Protein AF-A0A6P0TNK0-F1 (afdb_monomer)

Mean predicted aligned error: 6.34 Å

Sequence (130 aa):
MGWVPACGENIWNGKISGMAKYLERQNIWNGKISGMAKYLEWQNIWNGKISGMAKYLEWQNIWNGKISGTAKYLEWQNIWNGKISGTAKYLEQQNIWNGKISGTAKYLEQQNIWNSKISGTGKMPIPQNY

Nearest PDB structures (foldseek):
  3bh7-assembly1_B  TM=5.100E-01  e=5.645E+00  Homo sapiens
  4yzq-assembly2_B  TM=2.952E-01  e=5.645E+00  Caldicellulosiruptor bescii DSM 6725

Radius of gyration: 14.07 Å; Cα contacts (8 Å, |Δi|>4): 379; chains: 1; bounding box: 35×26×36 Å

Structure (mmCIF, N/CA/C/O backbone):
data_AF-A0A6P0TNK0-F1
#
_entry.id   AF-A0A6P0TNK0-F1
#
loop_
_atom_site.group_PDB
_atom_site.id
_atom_site.type_symbol
_atom_site.label_atom_id
_atom_site.label_alt_id
_atom_site.label_comp_id
_atom_site.label_asym_id
_atom_site.label_entity_id
_atom_site.label_seq_id
_atom_site.pdbx_PDB_ins_code
_atom_site.Cartn_x
_atom_site.Cartn_y
_atom_site.Cartn_z
_atom_site.occupancy
_atom_site.B_iso_or_equiv
_atom_site.auth_seq_id
_atom_site.auth_comp_id
_atom_site.auth_asym_id
_atom_site.auth_atom_id
_atom_site.pdbx_PDB_model_num
ATOM 1 N N . MET A 1 1 ? 21.128 -8.095 -11.429 1.00 38.88 1 MET A N 1
ATOM 2 C CA . MET A 1 1 ? 20.089 -7.508 -10.551 1.00 38.88 1 MET A CA 1
ATOM 3 C C . MET A 1 1 ? 20.344 -6.014 -10.492 1.00 38.88 1 MET A C 1
ATOM 5 O O . MET A 1 1 ? 21.194 -5.579 -9.728 1.00 38.88 1 MET A O 1
ATOM 9 N N . GLY A 1 2 ? 19.736 -5.268 -11.414 1.00 36.25 2 GLY A N 1
ATOM 10 C CA . GLY A 1 2 ? 20.023 -3.847 -11.597 1.00 36.25 2 GLY A CA 1
ATOM 11 C C . GLY A 1 2 ? 19.342 -2.993 -10.535 1.00 36.25 2 GLY A C 1
ATOM 12 O O . GLY A 1 2 ? 18.183 -3.226 -10.195 1.00 36.25 2 GLY A O 1
ATOM 13 N N . TRP A 1 3 ? 20.069 -2.003 -10.032 1.00 37.47 3 TRP A N 1
ATOM 14 C CA . TRP A 1 3 ? 19.462 -0.782 -9.525 1.00 37.47 3 TRP A CA 1
ATOM 15 C C . TRP A 1 3 ? 18.708 -0.135 -10.690 1.00 37.47 3 TRP A C 1
ATOM 17 O O . TRP A 1 3 ? 19.299 0.067 -11.747 1.00 37.47 3 TRP A O 1
ATOM 27 N N . VAL A 1 4 ? 17.419 0.160 -10.528 1.00 47.47 4 VAL A N 1
ATOM 28 C CA . VAL A 1 4 ? 16.738 1.122 -11.403 1.00 47.47 4 VAL A CA 1
ATOM 29 C C . VAL A 1 4 ? 16.662 2.413 -10.599 1.00 47.47 4 VAL A C 1
ATOM 31 O O . VAL A 1 4 ? 15.736 2.558 -9.800 1.00 47.47 4 VAL A O 1
ATOM 34 N N . PRO A 1 5 ? 17.651 3.317 -10.717 1.00 38.97 5 PRO A N 1
ATOM 35 C CA . PRO A 1 5 ? 17.503 4.652 -10.176 1.00 38.97 5 PRO A CA 1
ATOM 36 C C . PRO A 1 5 ? 16.484 5.355 -11.074 1.00 38.97 5 PRO A C 1
ATOM 38 O O . PRO A 1 5 ? 16.800 5.735 -12.195 1.00 38.97 5 PRO A O 1
ATOM 41 N N . ALA A 1 6 ? 15.237 5.484 -10.630 1.00 49.22 6 ALA A N 1
ATOM 42 C CA . ALA A 1 6 ? 14.285 6.369 -11.295 1.00 49.22 6 ALA A CA 1
ATOM 43 C C . ALA A 1 6 ? 14.443 7.773 -10.697 1.00 49.22 6 ALA A C 1
ATOM 45 O O . ALA A 1 6 ? 13.535 8.286 -10.052 1.00 49.22 6 ALA A O 1
ATOM 46 N N . CYS A 1 7 ? 15.634 8.355 -10.855 1.00 36.22 7 CYS A N 1
ATOM 47 C CA . CYS A 1 7 ? 15.868 9.750 -10.512 1.00 36.22 7 CYS A CA 1
ATOM 48 C C . CYS A 1 7 ? 15.236 10.602 -11.623 1.00 36.22 7 CYS A C 1
ATOM 50 O O . CYS A 1 7 ? 15.733 10.608 -12.743 1.00 36.22 7 CYS A O 1
ATOM 52 N N . GLY A 1 8 ? 14.121 11.266 -11.307 1.00 47.47 8 GLY A N 1
ATOM 53 C CA . GLY A 1 8 ? 13.607 12.424 -12.040 1.00 47.47 8 GLY A CA 1
ATOM 54 C C . GLY A 1 8 ? 13.105 12.195 -13.465 1.00 47.47 8 GLY A C 1
ATOM 55 O O . GLY A 1 8 ? 13.662 12.760 -14.395 1.00 47.47 8 GLY A O 1
ATOM 56 N N . GLU A 1 9 ? 11.984 11.495 -13.646 1.00 57.09 9 GLU A N 1
ATOM 57 C CA . GLU A 1 9 ? 11.180 11.671 -14.861 1.00 57.09 9 GLU A CA 1
ATOM 58 C C . GLU A 1 9 ? 9.705 11.770 -14.485 1.00 57.09 9 GLU A C 1
ATOM 60 O O . GLU A 1 9 ? 9.192 10.966 -13.708 1.00 57.09 9 GLU A O 1
ATOM 65 N N . ASN A 1 10 ? 9.016 12.771 -15.032 1.00 69.00 10 ASN A N 1
ATOM 66 C CA . ASN A 1 10 ? 7.561 12.818 -15.004 1.00 69.00 10 ASN A CA 1
ATOM 67 C C . ASN A 1 10 ? 7.050 11.620 -15.807 1.00 69.00 10 ASN A C 1
ATOM 69 O O . ASN A 1 10 ? 7.096 11.616 -17.037 1.00 69.00 10 ASN A O 1
ATOM 73 N N . ILE A 1 11 ? 6.583 10.580 -15.125 1.00 80.06 11 ILE A N 1
ATOM 74 C CA . ILE A 1 11 ? 6.169 9.352 -15.798 1.00 80.06 11 ILE A CA 1
ATOM 75 C C . ILE A 1 11 ? 4.677 9.433 -16.066 1.00 80.06 11 ILE A C 1
ATOM 77 O O . ILE A 1 11 ? 3.857 9.325 -15.154 1.00 80.06 11 ILE A O 1
ATOM 81 N N . TRP A 1 12 ? 4.305 9.555 -17.339 1.00 82.56 12 TRP A N 1
ATOM 82 C CA . TRP A 1 12 ? 2.891 9.566 -17.708 1.00 82.56 12 TRP A CA 1
ATOM 83 C C . TRP A 1 12 ? 2.230 8.216 -17.403 1.00 82.56 12 TRP A C 1
ATOM 85 O O . TRP A 1 12 ? 1.180 8.149 -16.768 1.00 82.56 12 TRP A O 1
ATOM 95 N N . ASN A 1 13 ? 2.860 7.116 -17.820 1.00 85.56 13 ASN A N 1
ATOM 96 C CA . ASN A 1 13 ? 2.381 5.762 -17.566 1.00 85.56 13 ASN A CA 1
ATOM 97 C C . ASN A 1 13 ? 3.560 4.851 -17.210 1.00 85.56 13 ASN A C 1
ATOM 99 O O . ASN A 1 13 ? 4.476 4.671 -18.006 1.00 85.56 13 ASN A O 1
ATOM 103 N N . GLY A 1 14 ? 3.537 4.251 -16.021 1.00 84.12 14 GLY A N 1
ATOM 104 C CA . GLY A 1 14 ? 4.584 3.351 -15.548 1.00 84.12 14 GLY A CA 1
ATOM 105 C C . GLY A 1 14 ? 4.020 2.028 -15.055 1.00 84.12 14 GLY A C 1
ATOM 106 O O . GLY A 1 14 ? 3.103 2.010 -14.233 1.00 84.12 14 GLY A O 1
ATOM 107 N N . LYS A 1 15 ? 4.588 0.909 -15.512 1.00 87.75 15 LYS A N 1
ATOM 108 C CA . LYS A 1 15 ? 4.246 -0.428 -15.018 1.00 87.75 15 LYS A CA 1
ATOM 109 C C . LYS A 1 15 ? 5.505 -1.192 -14.635 1.00 87.75 15 LYS A C 1
ATOM 111 O O . LYS A 1 15 ? 6.415 -1.317 -15.443 1.00 87.75 15 LYS A O 1
ATOM 116 N N . ILE A 1 16 ? 5.520 -1.748 -13.430 1.00 84.38 16 ILE A N 1
ATOM 117 C CA . ILE A 1 16 ? 6.580 -2.645 -12.963 1.00 84.38 16 ILE A CA 1
ATOM 118 C C . ILE A 1 16 ? 5.953 -3.959 -12.522 1.00 84.38 16 ILE A C 1
ATOM 120 O O . ILE A 1 16 ? 4.922 -3.984 -11.841 1.00 84.38 16 ILE A O 1
ATOM 124 N N . SER A 1 17 ? 6.596 -5.059 -12.894 1.00 87.94 17 SER A N 1
ATOM 125 C CA . SER A 1 17 ? 6.279 -6.380 -12.372 1.00 87.94 17 SER A CA 1
ATOM 126 C C . SER A 1 17 ? 7.543 -7.151 -12.037 1.00 87.94 17 SER A C 1
ATOM 128 O O . SER A 1 17 ? 8.478 -7.145 -12.831 1.00 87.94 17 SER A O 1
ATOM 130 N N . GLY A 1 18 ? 7.560 -7.822 -10.887 1.00 86.81 18 GLY A N 1
ATOM 131 C CA . GLY A 1 18 ? 8.695 -8.639 -10.458 1.00 86.81 18 GLY A CA 1
ATOM 132 C C . GLY A 1 18 ? 9.107 -8.391 -9.012 1.00 86.81 18 GLY A C 1
ATOM 133 O O . GLY A 1 18 ? 8.312 -7.925 -8.196 1.00 86.81 18 GLY A O 1
ATOM 134 N N . MET A 1 19 ? 10.352 -8.737 -8.693 1.00 89.75 19 MET A N 1
ATOM 135 C CA . MET A 1 19 ? 10.902 -8.611 -7.348 1.00 89.75 19 MET A CA 1
ATOM 136 C C . MET A 1 19 ? 11.987 -7.537 -7.311 1.00 89.75 19 MET A C 1
ATOM 138 O O . MET A 1 19 ? 12.917 -7.566 -8.114 1.00 89.75 19 MET A O 1
ATOM 142 N N . ALA A 1 20 ? 11.880 -6.606 -6.368 1.00 86.12 20 ALA A N 1
ATOM 143 C CA . ALA A 1 20 ? 12.856 -5.544 -6.157 1.00 86.12 20 ALA A CA 1
ATOM 144 C C . ALA A 1 20 ? 13.269 -5.484 -4.684 1.00 86.12 20 ALA A C 1
ATOM 146 O O . ALA A 1 20 ? 12.482 -5.753 -3.777 1.00 86.12 20 ALA A O 1
ATOM 147 N N . LYS A 1 21 ? 14.521 -5.113 -4.413 1.00 86.00 21 LYS A N 1
ATOM 148 C CA . LYS A 1 21 ? 14.939 -4.833 -3.034 1.00 86.00 21 LYS A CA 1
ATOM 149 C C . LYS A 1 21 ? 14.457 -3.443 -2.607 1.00 86.00 21 LYS A C 1
ATOM 151 O O . LYS A 1 21 ? 13.875 -3.312 -1.537 1.00 86.00 21 LYS A O 1
ATOM 156 N N . TYR A 1 22 ? 14.642 -2.451 -3.468 1.00 87.31 22 TYR A N 1
ATOM 157 C CA . TYR A 1 22 ? 14.222 -1.069 -3.260 1.00 87.31 22 TYR A CA 1
ATOM 158 C C . TYR A 1 22 ? 13.539 -0.575 -4.526 1.00 87.31 22 TYR A C 1
ATOM 160 O O . TYR A 1 22 ? 13.989 -0.902 -5.627 1.00 87.31 22 TYR A O 1
ATOM 168 N N . LEU A 1 23 ? 12.451 0.169 -4.364 1.00 86.75 23 LEU A N 1
ATOM 169 C CA . LEU A 1 23 ? 11.756 0.803 -5.466 1.00 86.75 23 LEU A CA 1
ATOM 170 C C . LEU A 1 23 ? 11.204 2.154 -5.021 1.00 86.75 23 LEU A C 1
ATOM 172 O O . LEU A 1 23 ? 10.283 2.204 -4.214 1.00 86.75 23 LEU A O 1
ATOM 176 N N . GLU A 1 24 ? 11.737 3.219 -5.598 1.00 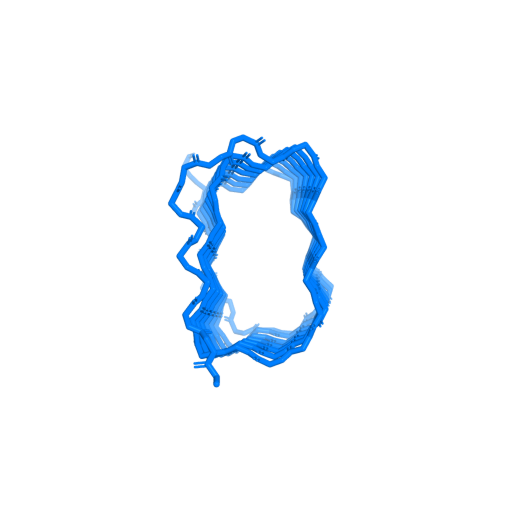88.00 24 GLU A N 1
ATOM 177 C CA . GLU A 1 24 ? 11.300 4.590 -5.358 1.00 88.00 24 GLU A CA 1
ATOM 178 C C . GLU A 1 24 ? 10.735 5.172 -6.655 1.00 88.00 24 GLU A C 1
ATOM 180 O O . GLU A 1 24 ? 11.244 4.888 -7.748 1.00 88.00 24 GLU A O 1
ATOM 185 N N . ARG A 1 25 ? 9.636 5.922 -6.560 1.00 83.38 25 ARG A N 1
ATOM 186 C CA . ARG A 1 25 ? 9.010 6.575 -7.709 1.00 83.38 25 ARG A CA 1
ATOM 187 C C . ARG A 1 25 ? 8.427 7.925 -7.324 1.00 83.38 25 ARG A C 1
ATOM 189 O O . ARG A 1 25 ? 7.698 8.027 -6.344 1.00 83.38 25 ARG A O 1
ATOM 196 N N . GLN A 1 26 ? 8.656 8.913 -8.178 1.00 87.31 26 GLN A N 1
ATOM 197 C CA . GLN A 1 26 ? 8.175 10.276 -7.995 1.00 87.31 26 GLN A CA 1
ATOM 198 C C . GLN A 1 26 ? 7.454 10.757 -9.264 1.00 87.31 26 GLN A C 1
ATOM 200 O O . GLN A 1 26 ? 7.726 10.249 -10.354 1.00 87.31 26 GLN A O 1
ATOM 205 N N . ASN A 1 27 ? 6.538 11.716 -9.119 1.00 88.50 27 ASN A N 1
ATOM 206 C CA . ASN A 1 27 ? 5.876 12.443 -10.212 1.00 88.50 27 ASN A CA 1
ATOM 207 C C . ASN A 1 27 ? 5.273 11.527 -11.295 1.00 88.50 27 ASN A C 1
ATOM 209 O O . ASN A 1 27 ? 5.629 11.590 -12.475 1.00 88.50 27 ASN A O 1
ATOM 213 N N . ILE A 1 28 ? 4.350 10.645 -10.899 1.00 87.88 28 ILE A N 1
ATOM 214 C CA . ILE A 1 28 ? 3.702 9.705 -11.824 1.00 87.88 28 ILE A CA 1
ATOM 215 C C . ILE A 1 28 ? 2.248 10.108 -12.067 1.00 87.88 28 ILE A C 1
ATOM 217 O O . ILE A 1 28 ? 1.456 10.210 -11.131 1.00 87.88 28 ILE A O 1
ATOM 221 N N . TRP A 1 29 ? 1.842 10.205 -13.331 1.00 89.50 29 TRP A N 1
ATOM 222 C CA . TRP A 1 29 ? 0.433 10.389 -13.672 1.00 89.50 29 TRP A CA 1
ATOM 223 C C . TRP A 1 29 ? -0.372 9.087 -13.508 1.00 89.50 29 TRP A C 1
ATOM 225 O O . TRP A 1 29 ? -1.349 9.045 -12.767 1.00 89.50 29 TRP A O 1
ATOM 235 N N . ASN A 1 30 ? 0.060 7.981 -14.121 1.00 91.06 30 ASN A N 1
ATOM 236 C CA . ASN A 1 30 ? -0.512 6.651 -13.883 1.00 91.06 30 ASN A CA 1
ATOM 237 C C . ASN A 1 30 ? 0.578 5.613 -13.582 1.00 91.06 30 ASN A C 1
ATOM 239 O O . ASN A 1 30 ? 1.402 5.279 -14.435 1.00 91.06 30 ASN A O 1
ATOM 243 N N . GLY A 1 31 ? 0.555 5.035 -12.385 1.00 90.25 31 GLY A N 1
ATOM 244 C CA . GLY A 1 31 ? 1.498 4.008 -11.955 1.00 90.25 31 GLY A CA 1
ATOM 245 C C . GLY A 1 31 ? 0.816 2.684 -11.618 1.00 90.25 31 GLY A C 1
ATOM 246 O O . GLY A 1 31 ? -0.191 2.650 -10.908 1.00 90.25 31 GLY A O 1
ATOM 247 N N . LYS A 1 32 ? 1.423 1.562 -12.019 1.00 92.56 32 LYS A N 1
ATOM 248 C CA . LYS A 1 32 ? 1.051 0.222 -11.545 1.00 92.56 32 LYS A CA 1
ATOM 249 C C . LYS A 1 32 ? 2.268 -0.613 -11.152 1.00 92.56 32 LYS A C 1
ATOM 251 O O . LYS A 1 32 ? 3.154 -0.840 -11.969 1.00 92.56 32 LYS A O 1
ATOM 256 N N . ILE A 1 33 ? 2.261 -1.176 -9.948 1.00 89.00 33 ILE A N 1
ATOM 257 C CA . ILE A 1 33 ? 3.224 -2.202 -9.525 1.00 89.00 33 ILE A CA 1
ATOM 258 C C . ILE A 1 33 ? 2.492 -3.506 -9.248 1.00 89.00 33 ILE A C 1
ATOM 260 O O . ILE A 1 33 ? 1.432 -3.519 -8.622 1.00 89.00 33 ILE A O 1
ATOM 264 N N . SER A 1 34 ? 3.072 -4.606 -9.715 1.00 92.56 34 SER A N 1
ATOM 265 C CA . SER A 1 34 ? 2.625 -5.959 -9.405 1.00 92.56 34 SER A CA 1
ATOM 266 C C . SER A 1 34 ? 3.811 -6.830 -9.009 1.00 92.56 34 SER A C 1
ATOM 268 O O . SER A 1 34 ? 4.553 -7.270 -9.883 1.00 92.56 34 SER A O 1
ATOM 270 N N . GLY A 1 35 ? 4.016 -7.108 -7.725 1.00 90.31 35 GLY A N 1
ATOM 271 C CA . GLY A 1 35 ? 5.171 -7.910 -7.323 1.00 90.31 35 GLY A CA 1
ATOM 272 C C . GLY A 1 35 ? 5.560 -7.801 -5.860 1.00 90.31 35 GLY A C 1
ATOM 273 O O . GLY A 1 35 ? 4.728 -7.495 -5.007 1.00 90.31 35 GLY A O 1
ATOM 274 N N . MET A 1 36 ? 6.830 -8.082 -5.577 1.00 91.12 36 MET A N 1
ATOM 275 C CA . MET A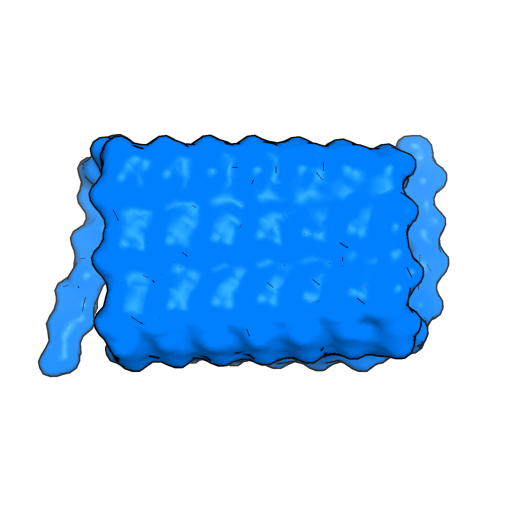 1 36 ? 7.361 -8.097 -4.218 1.00 91.12 36 MET A CA 1
ATOM 276 C C . MET A 1 36 ? 8.494 -7.087 -4.058 1.00 91.12 36 MET A C 1
ATOM 278 O O . MET A 1 36 ? 9.436 -7.074 -4.848 1.00 91.12 36 MET A O 1
ATOM 282 N N . ALA A 1 37 ? 8.416 -6.255 -3.024 1.00 90.75 37 ALA A N 1
ATOM 283 C CA . ALA A 1 37 ? 9.447 -5.284 -2.688 1.00 90.75 37 ALA A CA 1
ATOM 284 C C . ALA A 1 37 ? 9.866 -5.419 -1.221 1.00 90.75 37 ALA A C 1
ATOM 286 O O . ALA A 1 37 ? 9.042 -5.698 -0.353 1.00 90.75 37 ALA A O 1
ATOM 287 N N . LYS A 1 38 ? 11.142 -5.196 -0.891 1.00 91.81 38 LYS A N 1
ATOM 288 C CA . LYS A 1 38 ? 11.496 -4.999 0.525 1.00 91.81 38 LYS A CA 1
ATOM 289 C C . LYS A 1 38 ? 11.105 -3.583 0.959 1.00 91.81 38 LYS A C 1
ATOM 291 O O . LYS A 1 38 ? 10.463 -3.440 1.995 1.00 91.81 38 LYS A O 1
ATOM 296 N N . TYR A 1 39 ? 11.425 -2.582 0.147 1.00 92.31 39 TYR A N 1
ATOM 297 C CA . TYR A 1 39 ? 11.050 -1.185 0.360 1.00 92.31 39 TYR A CA 1
ATOM 298 C C . TYR A 1 39 ? 10.424 -0.623 -0.912 1.00 92.31 39 TYR A C 1
ATOM 300 O O . TYR A 1 39 ? 10.960 -0.841 -2.002 1.00 92.31 39 TYR A O 1
ATOM 308 N N . LEU A 1 40 ? 9.291 0.056 -0.762 1.00 92.12 40 LEU A N 1
ATOM 309 C CA . LEU A 1 40 ? 8.565 0.702 -1.845 1.00 92.12 40 LEU A CA 1
ATOM 310 C C . LEU A 1 40 ? 8.107 2.083 -1.382 1.00 92.12 40 LEU A C 1
ATOM 312 O O . LEU A 1 40 ? 7.347 2.165 -0.423 1.00 92.12 40 LEU A O 1
ATOM 316 N N . GLU A 1 41 ? 8.516 3.123 -2.097 1.00 93.00 41 GLU A N 1
ATOM 317 C CA . GLU A 1 41 ? 8.180 4.513 -1.785 1.00 93.00 41 GLU A CA 1
ATOM 318 C C . GLU A 1 41 ? 7.655 5.242 -3.025 1.00 93.00 41 GLU A C 1
ATOM 320 O O . GLU A 1 41 ? 8.296 5.227 -4.081 1.00 93.00 41 GLU A O 1
ATOM 325 N N . TRP A 1 42 ? 6.462 5.828 -2.916 1.00 91.19 42 TRP A N 1
ATOM 326 C CA . TRP A 1 42 ? 5.773 6.544 -3.990 1.00 91.19 42 TRP A CA 1
ATOM 327 C C . TRP A 1 42 ? 5.392 7.953 -3.555 1.00 91.19 42 TRP A C 1
ATOM 329 O O . TRP A 1 42 ? 4.653 8.116 -2.587 1.00 91.19 42 TRP A O 1
ATOM 339 N N . GLN A 1 43 ? 5.812 8.946 -4.333 1.00 92.31 43 GLN A N 1
ATOM 340 C CA . GLN A 1 43 ? 5.532 10.355 -4.074 1.00 92.31 43 GLN A CA 1
ATOM 341 C C . GLN A 1 43 ? 4.902 11.036 -5.297 1.00 92.31 43 GLN A C 1
ATOM 343 O O . GLN A 1 43 ? 5.274 10.749 -6.438 1.00 92.31 43 GLN A O 1
ATOM 348 N N . ASN A 1 44 ? 3.973 11.968 -5.067 1.00 93.06 44 ASN A N 1
ATOM 349 C CA . ASN A 1 44 ? 3.334 12.804 -6.096 1.00 93.06 44 ASN A CA 1
ATOM 350 C C . ASN A 1 44 ? 2.713 11.975 -7.233 1.00 93.06 44 ASN A C 1
ATOM 352 O O . ASN A 1 44 ? 3.170 11.994 -8.381 1.00 93.06 44 ASN A O 1
ATOM 356 N N . ILE A 1 45 ? 1.672 11.209 -6.904 1.00 92.50 45 ILE A N 1
ATOM 357 C CA . ILE A 1 45 ? 1.043 10.272 -7.840 1.00 92.50 45 ILE A CA 1
ATOM 358 C C . ILE A 1 45 ? -0.401 10.677 -8.106 1.00 92.50 45 ILE A C 1
ATOM 360 O O . ILE A 1 45 ? -1.210 10.773 -7.183 1.00 92.50 45 ILE A O 1
ATOM 364 N N . TRP A 1 46 ? -0.771 10.827 -9.375 1.00 93.81 46 TRP A N 1
ATOM 365 C CA . TRP A 1 46 ? -2.157 11.130 -9.728 1.00 93.81 46 TRP A CA 1
ATOM 366 C C . TRP A 1 46 ? -3.055 9.885 -9.639 1.00 93.81 46 TRP A C 1
ATOM 368 O O . TRP A 1 46 ? -4.046 9.871 -8.915 1.00 93.81 46 TRP A O 1
ATOM 378 N N . ASN A 1 47 ? -2.692 8.787 -10.303 1.00 94.62 47 ASN A N 1
ATOM 379 C CA . ASN A 1 47 ? -3.366 7.496 -10.163 1.00 94.62 47 ASN A CA 1
ATOM 380 C C . ASN A 1 47 ? -2.357 6.381 -9.910 1.00 94.62 47 ASN A C 1
ATOM 382 O O . ASN A 1 47 ? -1.512 6.076 -10.753 1.00 94.62 47 ASN A O 1
ATOM 386 N N . GLY A 1 48 ? -2.498 5.698 -8.782 1.00 93.94 48 GLY A N 1
ATOM 387 C CA . GLY A 1 48 ? -1.603 4.629 -8.391 1.00 93.94 48 GLY A CA 1
ATOM 388 C C . GLY A 1 48 ? -2.295 3.316 -8.063 1.00 93.94 48 GLY A C 1
ATOM 389 O O . GLY A 1 48 ? -3.310 3.281 -7.364 1.00 93.94 48 GLY A O 1
ATOM 390 N N . LYS A 1 49 ? -1.691 2.199 -8.482 1.00 96.19 49 LYS A N 1
ATOM 391 C CA . LYS A 1 49 ? -2.106 0.858 -8.058 1.00 96.19 49 LYS A CA 1
ATOM 392 C C . LYS A 1 49 ? -0.925 -0.040 -7.698 1.00 96.19 49 LYS A C 1
ATOM 394 O O . LYS A 1 49 ? -0.095 -0.335 -8.552 1.00 96.19 49 LYS A O 1
ATOM 399 N N . ILE A 1 50 ? -0.922 -0.591 -6.488 1.00 93.00 50 ILE A N 1
ATOM 400 C CA . ILE A 1 50 ? -0.004 -1.666 -6.087 1.00 93.00 50 ILE A CA 1
ATOM 401 C C . ILE A 1 50 ? -0.784 -2.952 -5.864 1.00 93.00 50 ILE A C 1
ATOM 403 O O . ILE A 1 50 ? -1.828 -2.964 -5.212 1.00 93.00 50 ILE A O 1
ATOM 407 N N . SER A 1 51 ? -0.255 -4.043 -6.408 1.00 95.50 51 SER A N 1
ATOM 408 C CA . SER A 1 51 ? -0.685 -5.404 -6.122 1.00 95.50 51 SER A CA 1
ATOM 409 C C . SER A 1 51 ? 0.521 -6.227 -5.676 1.00 95.50 51 SER A C 1
ATOM 411 O O . SER A 1 51 ? 1.473 -6.355 -6.439 1.00 95.50 51 SER A O 1
ATOM 413 N N . GLY A 1 52 ? 0.497 -6.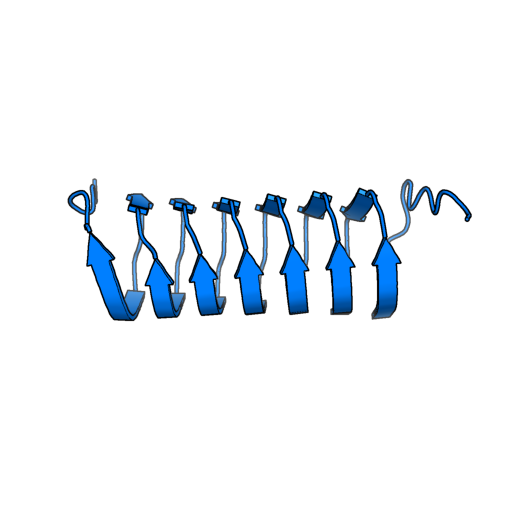810 -4.481 1.00 92.94 52 GLY A N 1
ATOM 414 C CA . GLY A 1 52 ? 1.558 -7.718 -4.036 1.00 92.94 52 GLY A CA 1
ATOM 415 C C . GLY A 1 52 ? 2.047 -7.463 -2.618 1.00 92.94 52 GLY A C 1
ATOM 416 O O . GLY A 1 52 ? 1.254 -7.124 -1.744 1.00 92.94 52 GLY A O 1
ATOM 417 N N . MET A 1 53 ? 3.335 -7.701 -2.370 1.00 94.38 53 MET A N 1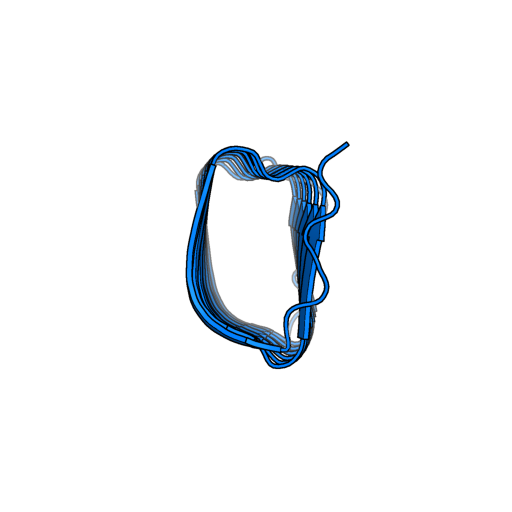
ATOM 418 C CA . MET A 1 53 ? 3.873 -7.776 -1.012 1.00 94.38 53 MET A CA 1
ATOM 419 C C . MET A 1 53 ? 5.034 -6.808 -0.794 1.00 94.38 53 MET A C 1
ATOM 421 O O . MET A 1 53 ? 5.965 -6.753 -1.593 1.00 94.38 53 MET A O 1
ATOM 425 N N . ALA A 1 54 ? 4.992 -6.069 0.310 1.00 94.38 54 ALA A N 1
ATOM 426 C CA . ALA A 1 54 ? 6.048 -5.156 0.720 1.00 94.38 54 ALA A CA 1
ATOM 427 C C . ALA A 1 54 ? 6.454 -5.403 2.178 1.00 94.38 54 ALA A C 1
ATOM 429 O O . ALA A 1 54 ? 5.616 -5.726 3.017 1.00 94.38 54 ALA A O 1
ATOM 430 N N . LYS A 1 55 ? 7.731 -5.232 2.536 1.00 96.00 55 LYS A N 1
ATOM 431 C CA . LYS A 1 55 ? 8.070 -5.120 3.967 1.00 96.00 55 LYS A CA 1
ATOM 432 C C . LYS A 1 55 ? 7.736 -3.711 4.464 1.00 96.00 55 LYS A C 1
ATOM 434 O O . LYS A 1 55 ? 7.079 -3.589 5.493 1.00 96.00 55 LYS A O 1
ATOM 439 N N . TYR A 1 56 ? 8.136 -2.693 3.714 1.00 96.50 56 TYR A N 1
ATOM 440 C CA . TYR A 1 56 ? 7.817 -1.289 3.964 1.00 96.50 56 TYR A CA 1
ATOM 441 C C . TYR A 1 56 ? 7.215 -0.684 2.701 1.00 96.50 56 TYR A C 1
ATOM 443 O O . TYR A 1 56 ? 7.755 -0.896 1.610 1.00 96.50 56 TYR A O 1
ATOM 451 N N . LEU A 1 57 ? 6.088 0.002 2.856 1.00 95.88 57 LEU A N 1
ATOM 452 C CA . LEU A 1 57 ? 5.359 0.645 1.773 1.00 95.88 57 LEU A CA 1
ATOM 453 C C . LEU A 1 57 ? 4.940 2.041 2.233 1.00 95.88 57 LEU A C 1
ATOM 455 O O . LEU A 1 57 ? 4.161 2.152 3.175 1.00 95.88 57 LEU A O 1
ATOM 459 N N . GLU A 1 58 ? 5.428 3.066 1.547 1.00 96.56 58 GLU A N 1
ATOM 460 C CA . GLU A 1 58 ? 5.182 4.469 1.875 1.00 96.56 58 GLU A CA 1
ATOM 461 C C . GLU A 1 58 ? 4.622 5.226 0.670 1.00 96.56 58 GLU A C 1
ATOM 463 O O . GLU A 1 58 ? 5.175 5.152 -0.432 1.00 96.56 58 GLU A O 1
ATOM 468 N N . TRP A 1 59 ? 3.486 5.898 0.865 1.00 95.50 59 TRP A N 1
ATOM 469 C CA . TRP A 1 59 ? 2.769 6.666 -0.153 1.00 95.50 59 TRP A CA 1
ATOM 470 C C . TRP A 1 59 ? 2.517 8.087 0.331 1.00 95.50 59 TRP A C 1
ATOM 472 O O . TRP A 1 59 ? 1.821 8.279 1.326 1.00 95.50 59 TRP A O 1
ATOM 482 N N . GLN A 1 60 ? 2.999 9.064 -0.430 1.00 95.62 60 GLN A N 1
ATOM 483 C CA . GLN A 1 60 ? 2.855 10.482 -0.125 1.00 95.62 60 GLN A CA 1
ATOM 484 C C . GLN A 1 60 ? 2.259 11.250 -1.312 1.00 95.62 60 GLN A C 1
ATOM 486 O O . GLN A 1 60 ? 2.639 11.027 -2.464 1.00 95.62 60 GLN A O 1
ATOM 491 N N . ASN A 1 61 ? 1.350 12.188 -1.032 1.00 96.12 61 ASN A N 1
ATOM 492 C CA . ASN A 1 61 ? 0.736 13.093 -2.016 1.00 96.12 61 ASN A CA 1
ATOM 493 C C . ASN A 1 61 ? 0.094 12.340 -3.191 1.00 96.12 61 ASN A C 1
ATOM 495 O O . ASN A 1 61 ? 0.559 12.389 -4.335 1.00 96.12 61 ASN A O 1
ATOM 499 N N . ILE A 1 62 ? -0.982 11.611 -2.902 1.00 95.94 62 ILE A N 1
ATOM 500 C CA . ILE A 1 62 ? -1.635 10.739 -3.878 1.00 95.94 62 ILE A CA 1
ATOM 501 C C . ILE A 1 62 ? -3.062 11.204 -4.130 1.00 95.94 62 ILE A C 1
ATOM 503 O O . ILE A 1 62 ? -3.876 11.282 -3.210 1.00 95.94 62 ILE A O 1
ATOM 507 N N . TRP A 1 63 ? -3.411 11.427 -5.395 1.00 96.19 63 TRP A N 1
ATOM 508 C CA . TRP A 1 63 ? -4.774 11.815 -5.748 1.00 96.19 63 TRP A CA 1
ATOM 509 C C . TRP A 1 63 ? -5.736 10.615 -5.735 1.00 96.19 63 TRP A C 1
ATOM 511 O O . TRP A 1 63 ? -6.737 10.619 -5.023 1.00 96.19 63 TRP A O 1
ATOM 521 N N . ASN A 1 64 ? -5.420 9.535 -6.451 1.00 96.50 64 ASN A N 1
ATOM 522 C CA . ASN A 1 64 ? -6.172 8.280 -6.394 1.00 96.50 64 ASN A CA 1
ATOM 523 C C . ASN A 1 64 ? -5.244 7.088 -6.179 1.00 96.50 64 ASN A C 1
ATOM 525 O O . ASN A 1 64 ? -4.362 6.805 -6.992 1.00 96.50 64 ASN A O 1
ATOM 529 N N . GLY A 1 65 ? -5.502 6.317 -5.128 1.00 95.25 65 GLY A N 1
ATOM 530 C CA . GLY A 1 65 ? -4.649 5.223 -4.713 1.00 95.25 65 GLY A CA 1
ATOM 531 C C . GLY A 1 65 ? -5.357 3.920 -4.415 1.00 95.25 65 GLY A C 1
ATOM 532 O O . GLY A 1 65 ? -6.372 3.883 -3.722 1.00 95.25 65 GLY A O 1
ATOM 533 N N . LYS A 1 66 ? -4.793 2.810 -4.903 1.00 97.06 66 LYS A N 1
ATOM 534 C CA . LYS A 1 66 ? -5.266 1.466 -4.568 1.00 97.06 66 LYS A CA 1
ATOM 535 C C . LYS A 1 66 ? -4.123 0.518 -4.229 1.00 97.06 66 LYS A C 1
ATOM 537 O O . LYS A 1 66 ? -3.299 0.208 -5.084 1.00 97.06 66 LYS A O 1
ATOM 542 N N . ILE A 1 67 ? -4.162 -0.055 -3.032 1.00 94.81 67 ILE A N 1
ATOM 543 C CA . ILE A 1 67 ? -3.266 -1.136 -2.615 1.00 94.81 67 ILE A CA 1
ATOM 544 C C . ILE A 1 67 ? -4.066 -2.422 -2.456 1.00 94.81 67 ILE A C 1
ATOM 546 O O . ILE A 1 67 ? -5.130 -2.438 -1.835 1.00 94.81 67 ILE A O 1
ATOM 550 N N . SER A 1 68 ? -3.549 -3.504 -3.031 1.00 96.12 68 SER A N 1
ATOM 551 C CA . SER A 1 68 ? -4.054 -4.856 -2.835 1.00 96.12 68 SER A CA 1
ATOM 552 C C . SER A 1 68 ? -2.914 -5.801 -2.460 1.00 96.12 68 SER A C 1
ATOM 554 O O . SER A 1 68 ? -2.061 -6.088 -3.296 1.00 96.12 68 SER A O 1
ATOM 556 N N . GLY A 1 69 ? -2.889 -6.296 -1.226 1.00 93.81 69 GLY A N 1
ATOM 557 C CA . GLY A 1 69 ? -1.890 -7.273 -0.790 1.00 93.81 69 GLY A CA 1
ATOM 558 C C . GLY A 1 69 ? -1.387 -7.054 0.632 1.00 93.81 69 GLY A C 1
ATOM 559 O O . GLY A 1 69 ? -2.154 -6.642 1.499 1.00 93.81 69 GLY A O 1
ATOM 560 N N . THR A 1 70 ? -0.119 -7.375 0.879 1.00 95.06 70 THR A N 1
ATOM 561 C CA . THR A 1 70 ? 0.407 -7.531 2.243 1.00 95.06 70 THR A CA 1
ATOM 562 C C . THR A 1 70 ? 1.587 -6.608 2.506 1.00 95.06 70 THR A C 1
ATOM 564 O O . THR A 1 70 ? 2.547 -6.592 1.739 1.00 95.06 70 THR A O 1
ATOM 567 N N . ALA A 1 71 ? 1.549 -5.888 3.624 1.00 95.81 71 ALA A N 1
ATOM 568 C CA . ALA A 1 71 ? 2.642 -5.051 4.098 1.00 95.81 71 ALA A CA 1
ATOM 569 C C . ALA A 1 71 ? 3.008 -5.381 5.553 1.00 95.81 71 ALA A C 1
ATOM 571 O O . ALA A 1 71 ? 2.141 -5.703 6.364 1.00 95.81 71 ALA A O 1
ATOM 572 N N . LYS A 1 72 ? 4.286 -5.282 5.940 1.00 96.56 72 LYS A N 1
ATOM 573 C CA . LYS A 1 72 ? 4.607 -5.253 7.381 1.00 96.56 72 LYS A CA 1
ATOM 574 C C . LYS A 1 72 ? 4.332 -3.856 7.941 1.00 96.56 72 LYS A C 1
ATOM 576 O O . LYS A 1 72 ? 3.669 -3.751 8.967 1.00 96.56 72 LYS A O 1
ATOM 581 N N . TYR A 1 73 ? 4.798 -2.826 7.247 1.00 96.56 73 TYR A N 1
ATOM 582 C CA . TYR A 1 73 ? 4.534 -1.424 7.549 1.00 96.56 73 TYR A CA 1
ATOM 583 C C . TYR A 1 73 ? 3.957 -0.757 6.307 1.00 96.56 73 TYR A C 1
ATOM 585 O O . TYR A 1 73 ? 4.511 -0.927 5.216 1.00 96.56 73 TYR A O 1
ATOM 593 N N . LEU A 1 74 ? 2.836 -0.068 6.481 1.00 95.50 74 LEU A N 1
ATOM 594 C CA . LEU A 1 74 ? 2.143 0.669 5.439 1.00 95.50 74 LEU A CA 1
ATOM 595 C C . LEU A 1 74 ? 1.848 2.078 5.949 1.00 95.50 74 LEU A C 1
ATOM 597 O O . LEU A 1 74 ? 1.138 2.214 6.939 1.00 95.50 74 LEU A O 1
ATOM 601 N N . GLU A 1 75 ? 2.362 3.085 5.258 1.00 96.50 75 GLU A N 1
ATOM 602 C CA . GLU A 1 75 ? 2.213 4.490 5.628 1.00 96.50 75 GLU A CA 1
ATOM 603 C C . GLU A 1 75 ? 1.640 5.291 4.463 1.00 96.50 75 GLU A C 1
ATOM 605 O O . GLU A 1 75 ? 2.161 5.237 3.345 1.00 96.50 75 GLU A O 1
ATOM 610 N N . TRP A 1 76 ? 0.539 5.994 4.724 1.00 94.75 76 TRP A N 1
ATOM 611 C CA . TRP A 1 76 ? -0.179 6.829 3.767 1.00 94.75 76 TRP A CA 1
ATOM 612 C C . TRP A 1 76 ? -0.294 8.256 4.285 1.00 94.75 76 TRP A C 1
ATOM 614 O O . TRP A 1 76 ? -0.921 8.484 5.316 1.00 94.75 76 TRP A O 1
ATOM 624 N N . GLN A 1 77 ? 0.219 9.210 3.517 1.00 95.94 77 GLN A N 1
ATOM 625 C CA . GLN A 1 77 ? 0.160 10.630 3.838 1.00 95.94 77 GLN A CA 1
ATOM 626 C C . GLN A 1 77 ? -0.422 11.429 2.666 1.00 95.94 77 GLN A C 1
ATOM 628 O O . GLN A 1 77 ? -0.053 11.213 1.508 1.00 95.94 77 GLN A O 1
ATOM 633 N N . ASN A 1 78 ? -1.315 12.378 2.963 1.00 96.69 78 ASN A N 1
ATOM 634 C CA . ASN A 1 78 ? -1.916 13.300 1.989 1.00 96.69 78 ASN A CA 1
ATOM 635 C C . ASN A 1 78 ? -2.577 12.563 0.810 1.00 96.69 78 ASN A C 1
ATOM 637 O O . ASN A 1 78 ? -2.155 12.676 -0.347 1.00 96.69 78 ASN A O 1
ATOM 641 N N . ILE A 1 79 ? -3.612 11.774 1.106 1.00 96.12 79 ILE A N 1
ATOM 642 C CA . ILE A 1 79 ? -4.320 10.971 0.102 1.00 96.12 79 ILE A CA 1
ATOM 643 C C . ILE A 1 79 ? -5.722 11.531 -0.121 1.00 96.12 79 ILE A C 1
ATOM 645 O O . ILE A 1 79 ? -6.539 11.579 0.799 1.00 96.12 79 ILE A O 1
ATOM 649 N N . TRP A 1 80 ? -6.049 11.877 -1.364 1.00 95.88 80 TRP A N 1
ATOM 650 C CA . TRP A 1 80 ? -7.386 12.370 -1.695 1.00 95.88 80 TRP A CA 1
ATOM 651 C C . TRP A 1 80 ? -8.417 11.231 -1.775 1.00 95.88 80 TRP A C 1
ATOM 653 O O . TRP A 1 80 ? -9.412 11.230 -1.056 1.00 95.88 80 TRP A O 1
ATOM 663 N N . ASN A 1 81 ? -8.165 10.198 -2.581 1.00 95.69 81 ASN A N 1
ATOM 664 C CA . ASN A 1 81 ? -8.978 8.980 -2.616 1.00 95.69 81 ASN A CA 1
ATOM 665 C C . ASN A 1 81 ? -8.097 7.744 -2.480 1.00 95.69 81 ASN A C 1
ATOM 667 O O . ASN A 1 81 ? -7.270 7.457 -3.342 1.00 95.69 81 ASN A O 1
ATOM 671 N N . GLY A 1 82 ? -8.322 6.946 -1.445 1.00 94.31 82 GLY A N 1
ATOM 672 C CA . GLY A 1 82 ? -7.482 5.807 -1.127 1.00 94.31 82 GLY A CA 1
ATOM 673 C C . GLY A 1 82 ? -8.274 4.543 -0.802 1.00 94.31 82 GLY A C 1
ATOM 674 O O . GLY A 1 82 ? -9.181 4.550 0.026 1.00 94.31 82 GLY A O 1
ATOM 675 N N . LYS A 1 83 ? -7.911 3.413 -1.419 1.00 95.75 83 LYS A N 1
ATOM 676 C CA . LYS A 1 83 ? -8.439 2.084 -1.085 1.00 95.75 83 LYS A CA 1
ATOM 677 C C . LYS A 1 83 ? -7.331 1.093 -0.740 1.00 95.75 83 LYS A C 1
ATOM 679 O O . LYS A 1 83 ? -6.496 0.777 -1.585 1.00 95.75 83 LYS A O 1
ATOM 684 N N . ILE A 1 84 ? -7.403 0.506 0.447 1.00 93.38 84 ILE A N 1
ATOM 685 C CA . ILE A 1 84 ? -6.528 -0.582 0.890 1.00 93.38 84 ILE A CA 1
ATOM 686 C C . ILE A 1 84 ? -7.348 -1.867 0.965 1.00 93.38 84 ILE A C 1
ATOM 688 O O . ILE A 1 84 ? -8.435 -1.894 1.545 1.00 93.38 84 ILE A O 1
ATOM 692 N N . SER A 1 85 ? -6.835 -2.941 0.367 1.00 94.19 85 SER A N 1
ATOM 693 C CA . SER A 1 85 ? -7.405 -4.277 0.493 1.00 94.19 85 SER A CA 1
ATOM 694 C C . SER A 1 85 ? -6.325 -5.317 0.771 1.00 94.19 85 SER A C 1
ATOM 696 O O . SER A 1 85 ? -5.502 -5.601 -0.095 1.00 94.19 85 SER A O 1
ATOM 698 N N . GLY A 1 86 ? -6.316 -5.886 1.973 1.00 91.50 86 GLY A N 1
ATOM 699 C CA . GLY A 1 86 ? -5.320 -6.881 2.371 1.00 91.50 86 GLY A CA 1
ATOM 700 C C . GLY A 1 86 ? -4.842 -6.712 3.808 1.00 91.50 86 GLY A C 1
ATOM 701 O O . GLY A 1 86 ? -5.617 -6.302 4.666 1.00 91.50 86 GLY A O 1
ATOM 702 N N . THR A 1 87 ? -3.589 -7.058 4.090 1.00 92.38 87 THR A N 1
ATOM 703 C CA . THR A 1 87 ? -3.107 -7.193 5.471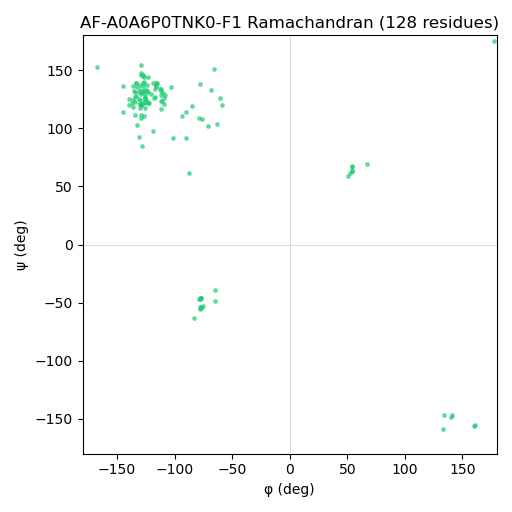 1.00 92.38 87 THR A CA 1
ATOM 704 C C . THR A 1 87 ? -1.896 -6.315 5.745 1.00 92.38 87 THR A C 1
ATOM 706 O O . THR A 1 87 ? -0.919 -6.345 5.001 1.00 92.38 87 THR A O 1
ATOM 709 N N . ALA A 1 88 ? -1.933 -5.580 6.853 1.00 92.88 88 ALA A N 1
ATOM 710 C CA . ALA A 1 88 ? -0.808 -4.831 7.390 1.00 92.88 88 ALA A CA 1
ATOM 711 C C . ALA A 1 88 ? -0.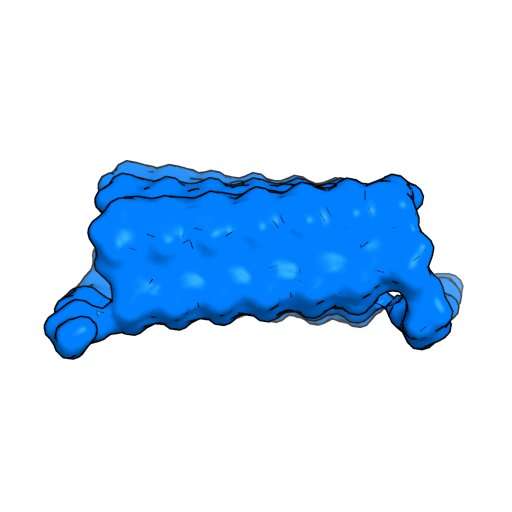510 -5.262 8.835 1.00 92.88 88 ALA A C 1
ATOM 713 O O . ALA A 1 88 ? -1.422 -5.537 9.615 1.00 92.88 88 ALA A O 1
ATOM 714 N N . LYS A 1 89 ? 0.762 -5.307 9.249 1.00 93.25 89 LYS A N 1
ATOM 715 C CA . LYS A 1 89 ? 1.052 -5.385 10.694 1.00 93.25 89 LYS A CA 1
ATOM 716 C C . LYS A 1 89 ? 0.864 -4.007 11.335 1.00 93.25 89 LYS A C 1
ATOM 718 O O . LYS A 1 89 ? 0.205 -3.919 12.365 1.00 93.25 89 LYS A O 1
ATOM 723 N N . TYR A 1 90 ? 1.402 -2.970 10.709 1.00 92.69 90 TYR A N 1
ATOM 724 C CA . TYR A 1 90 ? 1.223 -1.574 11.095 1.00 92.69 90 TYR A CA 1
ATOM 725 C C . TYR A 1 90 ? 0.703 -0.803 9.886 1.00 92.69 90 TYR A C 1
ATOM 727 O O . TYR A 1 90 ? 1.295 -0.902 8.809 1.00 92.69 90 TYR A O 1
ATOM 735 N N . LEU A 1 91 ? -0.411 -0.101 10.066 1.00 91.81 91 LEU A N 1
ATOM 736 C CA . LEU A 1 91 ? -0.989 0.808 9.087 1.00 91.81 91 LEU A CA 1
ATOM 737 C C . LEU A 1 91 ? -1.105 2.188 9.725 1.00 91.81 91 LEU A C 1
ATOM 739 O O . LEU A 1 91 ? -1.787 2.324 10.733 1.00 91.81 91 LEU A O 1
ATOM 743 N N . GLU A 1 92 ? -0.468 3.176 9.121 1.00 92.50 92 GLU A N 1
ATOM 744 C CA . GLU A 1 92 ? -0.561 4.578 9.502 1.00 92.50 92 GLU A CA 1
ATOM 745 C C . GLU A 1 92 ? -1.177 5.379 8.356 1.00 92.50 92 GLU A C 1
ATOM 747 O O . GLU A 1 92 ? -0.835 5.186 7.184 1.00 92.50 92 GLU A O 1
ATOM 752 N N . GLN A 1 93 ? -2.134 6.239 8.690 1.00 90.94 93 GLN A N 1
ATOM 753 C CA . GLN A 1 93 ? -2.7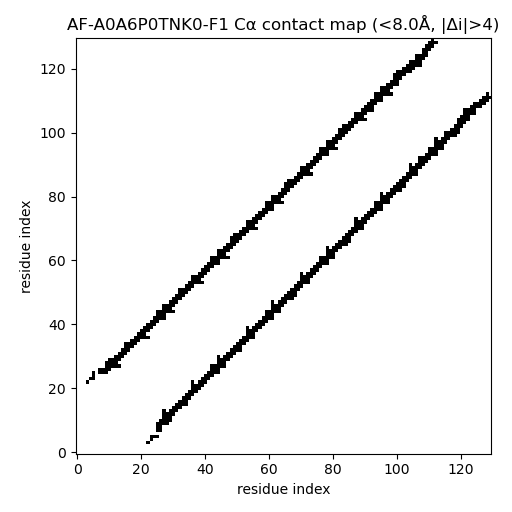94 7.117 7.739 1.00 90.94 93 GLN A CA 1
ATOM 754 C C . GLN A 1 93 ? -2.906 8.531 8.295 1.00 90.94 93 GLN A C 1
ATOM 756 O O . GLN A 1 93 ? -3.486 8.738 9.360 1.00 90.94 93 GLN A O 1
ATOM 761 N N . GLN A 1 94 ? -2.429 9.497 7.521 1.00 92.75 94 GLN A N 1
ATOM 762 C CA . GLN A 1 94 ? -2.488 10.913 7.847 1.00 92.75 94 GLN A CA 1
ATOM 763 C C . GLN A 1 94 ? -3.064 11.700 6.666 1.00 92.75 94 GLN A C 1
ATOM 765 O O . GLN A 1 94 ? -2.703 11.457 5.511 1.00 92.75 94 GLN A O 1
ATOM 770 N N . ASN A 1 95 ? -3.949 12.658 6.951 1.00 94.19 95 ASN A N 1
ATOM 771 C CA . ASN A 1 95 ? -4.553 13.564 5.964 1.00 94.19 95 ASN A CA 1
ATOM 772 C C . ASN A 1 95 ? -5.216 12.806 4.800 1.00 94.19 95 ASN A C 1
ATOM 774 O O . ASN A 1 95 ? -4.793 12.895 3.642 1.00 94.19 95 ASN A O 1
ATOM 778 N N . ILE A 1 96 ? -6.255 12.026 5.112 1.00 92.56 96 ILE A N 1
ATOM 779 C CA . ILE A 1 96 ? -6.999 11.251 4.112 1.00 92.56 96 ILE A CA 1
ATOM 780 C C . ILE A 1 96 ? -8.384 11.857 3.916 1.00 92.56 96 ILE A C 1
ATOM 782 O O . ILE A 1 96 ? -9.199 11.895 4.839 1.00 92.56 96 ILE A O 1
ATOM 786 N N . TRP A 1 97 ? -8.693 12.262 2.686 1.00 91.00 97 TRP A N 1
ATOM 787 C CA . TRP A 1 97 ? -10.004 12.828 2.374 1.00 91.00 97 TRP A CA 1
ATOM 788 C C . TRP A 1 97 ? -11.078 11.739 2.232 1.00 91.00 97 TRP A C 1
ATOM 790 O O . TRP A 1 97 ? -12.062 11.742 2.969 1.00 91.00 97 TRP A O 1
ATOM 800 N N . ASN A 1 98 ? -10.867 10.751 1.355 1.00 91.31 98 ASN A N 1
ATOM 801 C CA . ASN A 1 98 ? -11.731 9.576 1.201 1.00 91.31 98 ASN A CA 1
ATOM 802 C C . ASN A 1 98 ? -10.924 8.273 1.316 1.00 91.31 98 ASN A C 1
ATOM 804 O O . ASN A 1 98 ? -10.166 7.914 0.415 1.00 91.31 98 ASN A O 1
ATOM 808 N N . GLY A 1 99 ? -11.128 7.514 2.391 1.00 89.62 99 GLY A N 1
ATOM 809 C CA . GLY A 1 99 ? -10.447 6.250 2.671 1.00 89.62 99 GLY A CA 1
ATOM 810 C C . GLY A 1 99 ? -11.392 5.046 2.701 1.00 89.62 99 GLY A C 1
ATOM 811 O O . GLY A 1 99 ? -12.457 5.074 3.315 1.00 89.62 99 GLY A O 1
ATOM 812 N N . LYS A 1 100 ? -10.994 3.925 2.090 1.00 92.19 100 LYS A N 1
ATOM 813 C CA . LYS A 1 100 ? -11.639 2.621 2.303 1.00 92.19 100 LYS A CA 1
ATOM 814 C C . LYS A 1 100 ? -10.616 1.551 2.648 1.00 92.19 100 LYS A C 1
ATOM 816 O O . LYS A 1 100 ? -9.765 1.224 1.824 1.00 92.19 100 LYS A O 1
ATOM 821 N N . ILE A 1 101 ? -10.766 0.933 3.813 1.00 89.25 101 ILE A N 1
ATOM 822 C CA . ILE A 1 101 ? -9.959 -0.208 4.246 1.00 89.25 101 ILE A CA 1
ATOM 823 C C . ILE A 1 101 ? -10.837 -1.460 4.238 1.00 89.25 101 ILE A C 1
ATOM 825 O O . ILE A 1 101 ? -11.915 -1.499 4.831 1.00 89.25 101 ILE A O 1
ATOM 829 N N . SER A 1 102 ? -10.382 -2.497 3.541 1.00 89.88 102 SER A N 1
ATOM 830 C CA . SER A 1 102 ? -11.015 -3.815 3.530 1.00 89.88 102 SER A CA 1
ATOM 831 C C . SER A 1 102 ? -9.969 -4.895 3.770 1.00 89.88 102 SER A C 1
ATOM 833 O O . SER A 1 102 ? -9.291 -5.331 2.839 1.00 89.88 102 SER A O 1
ATOM 835 N N . GLY A 1 103 ? -9.776 -5.283 5.027 1.00 85.88 103 GLY A N 1
ATOM 836 C CA . GLY A 1 103 ? -8.674 -6.164 5.387 1.00 85.88 103 GLY A CA 1
ATOM 837 C C . GLY A 1 103 ? -8.308 -6.126 6.862 1.00 85.88 103 GLY A C 1
ATOM 838 O O . GLY A 1 103 ? -9.144 -5.807 7.699 1.00 85.88 103 GLY A O 1
ATOM 839 N N . THR A 1 104 ? -7.071 -6.478 7.193 1.00 87.50 104 THR A N 1
ATOM 840 C CA . THR A 1 104 ? -6.645 -6.639 8.587 1.00 87.50 104 THR A CA 1
ATOM 841 C C . THR A 1 104 ? -5.409 -5.809 8.900 1.00 87.50 104 THR A C 1
ATOM 843 O O . THR A 1 104 ? -4.436 -5.826 8.151 1.00 87.50 104 THR A O 1
ATOM 846 N N . ALA A 1 105 ? -5.437 -5.080 10.014 1.00 88.31 105 ALA A N 1
ATOM 847 C CA . ALA A 1 105 ? -4.299 -4.309 10.507 1.00 88.31 105 ALA A CA 1
ATOM 848 C C . ALA A 1 105 ? -4.067 -4.643 11.980 1.00 88.31 105 ALA A C 1
ATOM 850 O O . ALA A 1 105 ? -4.962 -4.443 12.795 1.00 88.31 105 ALA A O 1
ATOM 851 N N . LYS A 1 106 ? -2.892 -5.158 12.367 1.00 87.94 106 LYS A N 1
ATOM 852 C CA . LYS A 1 106 ? -2.657 -5.447 13.798 1.00 87.94 106 LYS A CA 1
ATOM 853 C C . LYS A 1 106 ? -2.657 -4.158 14.629 1.00 87.94 106 LYS A C 1
ATOM 855 O O . LYS A 1 106 ? -3.203 -4.168 15.728 1.00 87.94 106 LYS A O 1
ATOM 860 N N . TYR A 1 107 ? -2.082 -3.092 14.083 1.00 86.88 107 TYR A N 1
ATOM 861 C CA . TYR A 1 107 ? -2.101 -1.735 14.619 1.00 86.88 107 TYR A CA 1
ATOM 862 C C . TYR A 1 107 ? -2.513 -0.780 13.497 1.00 86.88 107 TYR A C 1
ATOM 864 O O . TYR A 1 107 ? -1.969 -0.884 12.394 1.00 86.88 107 TYR A O 1
ATOM 872 N N . LEU A 1 108 ? -3.479 0.096 13.770 1.00 87.06 108 LEU A N 1
ATOM 873 C CA . LEU A 1 108 ? -4.016 1.064 12.813 1.00 87.06 108 LEU A CA 1
ATOM 874 C C . LEU A 1 108 ? -4.015 2.463 13.423 1.00 87.06 108 LEU A C 1
ATOM 876 O O . LEU A 1 108 ? -4.850 2.720 14.271 1.00 87.06 108 LEU A O 1
ATOM 880 N N . GLU A 1 109 ? -3.153 3.360 12.971 1.00 87.19 109 GLU A N 1
ATOM 881 C CA . GLU A 1 109 ? -3.160 4.764 13.381 1.00 87.19 109 GLU A CA 1
ATOM 882 C C . GLU A 1 109 ? -3.781 5.646 12.294 1.00 87.19 109 GLU A C 1
ATOM 884 O O . GLU A 1 109 ? -3.518 5.457 11.103 1.00 87.19 109 GLU A O 1
ATOM 889 N N . GLN A 1 110 ? -4.652 6.569 12.703 1.00 86.19 110 GLN A N 1
ATOM 890 C CA . GLN A 1 110 ? -5.412 7.439 11.809 1.00 86.19 110 GLN A CA 1
ATOM 891 C C . GLN A 1 110 ? -5.495 8.857 12.372 1.00 86.19 110 GLN A C 1
ATOM 893 O O . GLN A 1 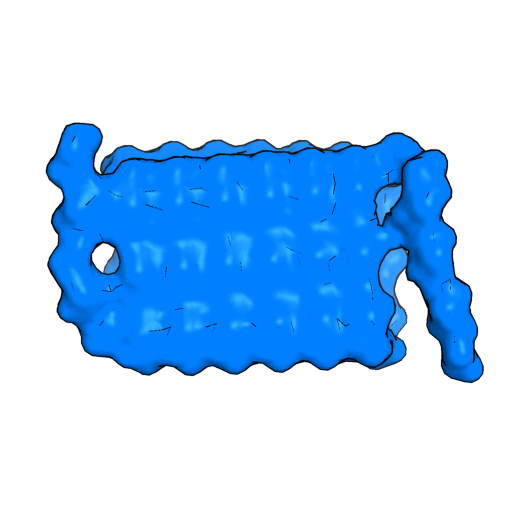110 ? -5.983 9.053 13.485 1.00 86.19 110 GLN A O 1
ATOM 898 N N . GLN A 1 111 ? -5.071 9.831 11.568 1.00 87.56 111 GLN A N 1
ATOM 899 C CA . GLN A 1 111 ? -5.119 11.259 11.883 1.00 87.56 111 GLN A CA 1
ATOM 900 C C . GLN A 1 111 ? -5.685 12.044 10.688 1.00 87.56 111 GLN A C 1
ATOM 902 O O . GLN A 1 111 ? -5.341 11.760 9.537 1.00 87.56 111 GLN A O 1
ATOM 907 N N . ASN A 1 112 ? -6.548 13.032 10.952 1.00 89.19 112 ASN A N 1
ATOM 908 C CA . ASN A 1 112 ? -7.174 13.896 9.937 1.00 89.19 112 ASN A CA 1
ATOM 909 C C . ASN A 1 112 ? -7.855 13.108 8.802 1.00 89.19 112 ASN A C 1
ATOM 911 O O . ASN A 1 112 ? -7.469 13.193 7.630 1.00 89.19 112 ASN A O 1
ATOM 915 N N . ILE A 1 113 ? -8.857 12.297 9.158 1.00 87.50 113 ILE A N 1
ATOM 916 C CA . ILE A 1 113 ? -9.600 11.470 8.201 1.00 87.50 113 ILE A CA 1
ATOM 917 C C . ILE A 1 113 ? -11.035 11.983 8.064 1.00 87.50 113 ILE A C 1
ATOM 919 O O . ILE A 1 113 ? -11.809 11.908 9.016 1.00 87.50 113 ILE A O 1
ATOM 923 N N . TRP A 1 114 ? -11.422 12.440 6.870 1.00 84.19 114 TRP A N 1
ATOM 924 C CA . TRP A 1 1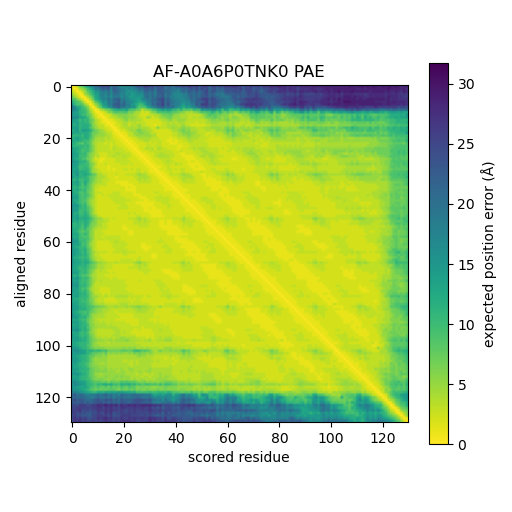14 ? -12.774 12.972 6.637 1.00 84.19 114 TRP A CA 1
ATOM 925 C C . TRP A 1 114 ? -13.813 11.880 6.364 1.00 84.19 114 TRP A C 1
ATOM 927 O O . TRP A 1 114 ? -14.750 11.701 7.136 1.00 84.19 114 TRP A O 1
ATOM 937 N N . ASN A 1 115 ? -13.663 11.119 5.278 1.00 87.62 115 ASN A N 1
ATOM 938 C CA . ASN A 1 115 ? -14.624 10.087 4.882 1.00 87.62 115 ASN A CA 1
ATOM 939 C C . ASN A 1 115 ? -13.958 8.712 4.872 1.00 87.62 115 ASN A C 1
ATOM 941 O O . ASN A 1 115 ? -13.329 8.325 3.887 1.00 87.62 115 ASN A O 1
ATOM 945 N N . SER A 1 116 ? -14.129 7.937 5.945 1.00 84.19 116 SER A N 1
ATOM 946 C CA . SER A 1 116 ? -13.537 6.598 6.065 1.00 84.19 116 SER A CA 1
ATOM 947 C C . SER A 1 116 ? -14.578 5.487 6.126 1.00 84.19 116 SER A C 1
ATOM 949 O O . SER A 1 116 ? -15.588 5.591 6.820 1.00 84.19 116 SER A O 1
ATOM 951 N N . LYS A 1 117 ? -14.314 4.377 5.430 1.00 87.75 117 LYS A N 1
ATOM 952 C CA . LYS A 1 117 ? -15.039 3.108 5.597 1.00 87.75 117 LYS A CA 1
ATOM 953 C C . LYS A 1 117 ? -14.058 1.983 5.886 1.00 87.75 117 LYS A C 1
ATOM 955 O O . LYS A 1 117 ? -13.259 1.621 5.020 1.00 87.75 117 LYS A O 1
ATOM 960 N N . ILE A 1 118 ? -14.171 1.377 7.063 1.00 83.19 118 ILE A N 1
ATOM 961 C CA . ILE A 1 118 ? -13.342 0.244 7.481 1.00 83.19 118 ILE A CA 1
ATOM 962 C C . ILE A 1 118 ? -14.223 -1.003 7.561 1.00 83.19 118 ILE A C 1
ATOM 964 O O . ILE A 1 118 ? -15.242 -1.026 8.239 1.00 83.19 118 ILE A O 1
ATOM 968 N N . SER A 1 119 ? -13.833 -2.040 6.826 1.00 80.38 119 SER A N 1
ATOM 969 C CA . SER A 1 119 ? -14.484 -3.354 6.791 1.00 80.38 119 SER A CA 1
ATOM 970 C C . SER A 1 119 ? -13.408 -4.410 7.037 1.00 80.38 119 SER A C 1
ATOM 972 O O . SER A 1 119 ? -12.758 -4.878 6.103 1.00 80.38 119 SER A O 1
ATOM 974 N N . GLY A 1 120 ? -13.110 -4.683 8.306 1.00 69.69 120 GLY A N 1
ATOM 975 C CA . GLY A 1 120 ? -11.880 -5.374 8.675 1.00 69.69 120 GLY A CA 1
ATOM 976 C C . GLY A 1 120 ? -11.679 -5.543 10.174 1.00 69.69 120 GLY A C 1
ATOM 977 O O . GLY A 1 120 ? -12.453 -5.013 10.965 1.00 69.69 120 GLY A O 1
ATOM 978 N N . THR A 1 121 ? -10.626 -6.263 10.563 1.00 63.28 121 THR A N 1
ATOM 979 C CA . THR A 1 121 ? -10.248 -6.443 11.972 1.00 63.28 121 THR A CA 1
ATOM 980 C C . THR A 1 121 ? -8.918 -5.756 12.269 1.00 63.28 121 THR A C 1
ATOM 982 O O . THR A 1 121 ? -7.942 -5.894 11.528 1.00 63.28 121 THR A O 1
ATOM 985 N N . GLY A 1 122 ? -8.869 -5.010 13.372 1.00 61.41 122 GLY A N 1
ATOM 986 C CA . GLY A 1 122 ? -7.638 -4.411 13.865 1.00 61.41 122 GLY A CA 1
ATOM 987 C C . GLY A 1 122 ? -7.772 -3.861 15.275 1.00 61.41 122 GLY A C 1
ATOM 988 O O . GLY A 1 122 ? -8.872 -3.519 15.705 1.00 61.41 122 GLY A O 1
ATOM 989 N N . LYS A 1 123 ? -6.661 -3.815 16.020 1.00 58.25 123 LYS A N 1
ATOM 990 C CA . LYS A 1 123 ? -6.636 -3.137 17.320 1.00 58.25 123 LYS A CA 1
ATOM 991 C C . LYS A 1 123 ? -6.511 -1.640 17.051 1.00 58.25 123 LYS A C 1
ATOM 993 O O . LYS A 1 123 ? -5.470 -1.194 16.571 1.00 58.25 123 LYS A O 1
ATOM 998 N N . MET A 1 124 ? -7.593 -0.907 17.303 1.00 56.00 124 MET A N 1
ATOM 999 C CA . MET A 1 124 ? -7.681 0.529 17.041 1.00 56.00 124 MET A CA 1
ATOM 1000 C C . MET A 1 124 ? -7.113 1.338 18.215 1.00 56.00 124 MET A C 1
ATOM 1002 O O . MET A 1 124 ? -7.659 1.244 19.315 1.00 56.00 124 MET A O 1
ATOM 1006 N N . PRO A 1 125 ? -6.070 2.157 18.026 1.00 53.44 125 PRO A N 1
ATOM 1007 C CA . PRO A 1 125 ? -5.991 3.457 18.674 1.00 53.44 125 PRO A CA 1
ATOM 1008 C C . PRO A 1 125 ? -7.107 4.378 18.145 1.00 53.44 125 PRO A C 1
ATOM 1010 O O . PRO A 1 125 ? -7.627 4.207 17.043 1.00 53.44 125 PRO A O 1
ATOM 1013 N N . ILE A 1 126 ? -7.537 5.299 18.998 1.00 48.78 126 ILE A N 1
ATOM 1014 C CA . ILE A 1 126 ? -8.688 6.185 18.798 1.00 48.78 126 ILE A CA 1
ATOM 1015 C C . ILE A 1 126 ? -8.369 7.182 17.665 1.00 48.78 126 ILE A C 1
ATOM 1017 O O . ILE A 1 126 ? -7.289 7.770 17.710 1.00 48.78 126 ILE A O 1
ATOM 1021 N N . PRO A 1 127 ? -9.266 7.415 16.682 1.00 53.72 127 PRO A N 1
ATOM 1022 C CA . PRO A 1 127 ? -9.082 8.478 15.695 1.00 53.72 127 PRO A CA 1
ATOM 1023 C C . PRO A 1 127 ? -8.971 9.830 16.406 1.00 53.72 127 PRO A C 1
ATOM 1025 O O . PRO A 1 127 ? -9.899 10.235 17.108 1.00 53.72 127 PRO A O 1
ATOM 1028 N N . GLN A 1 128 ? -7.852 10.530 16.235 1.00 47.25 128 GLN A N 1
ATOM 1029 C CA . GLN A 1 128 ? -7.728 11.925 16.651 1.00 47.25 128 GLN A CA 1
ATOM 1030 C C . GLN A 1 128 ? -8.154 12.796 15.471 1.00 47.25 128 GLN A C 1
ATOM 1032 O O . GLN A 1 128 ? -7.368 13.097 14.576 1.00 47.25 128 GLN A O 1
ATOM 1037 N N . ASN A 1 129 ? -9.441 13.137 15.452 1.00 48.25 129 ASN A N 1
ATOM 1038 C CA . ASN A 1 129 ? -9.955 14.216 14.622 1.00 48.25 129 ASN A CA 1
ATOM 1039 C C . ASN A 1 129 ? -9.871 15.496 15.462 1.00 48.25 129 ASN A C 1
ATOM 1041 O O . ASN A 1 129 ? -10.549 15.577 16.489 1.00 48.25 129 ASN A O 1
ATOM 1045 N N . TYR A 1 130 ? -9.033 16.447 15.051 1.00 45.62 130 TYR A N 1
ATOM 1046 C CA . TYR A 1 130 ? -9.078 17.831 15.530 1.00 45.62 130 TYR A CA 1
ATOM 1047 C C . TYR A 1 130 ? -9.757 18.708 14.481 1.00 45.62 130 TYR A C 1
ATOM 1049 O O . TYR A 1 130 ? -9.520 18.464 13.275 1.00 45.62 130 TYR A O 1
#

Solvent-accessible surface area (backbone atoms only — not comparable to full-atom values): 6218 Å² total; per-residue (Å²): 138,80,86,78,82,61,78,84,57,80,34,65,73,44,77,48,74,51,79,42,66,67,47,63,43,50,44,23,47,32,38,39,41,41,37,39,29,47,33,37,39,40,36,46,26,48,32,41,36,42,37,40,39,28,46,32,36,41,40,36,45,27,46,32,38,36,42,37,40,38,27,47,33,34,40,40,34,46,27,46,32,36,36,44,37,39,40,26,48,32,33,40,37,34,45,28,47,34,37,35,40,42,36,37,23,61,33,39,47,47,33,48,66,72,43,74,46,80,55,65,54,59,52,69,62,79,73,54,74,128

Secondary structure (DSSP, 8-state):
-------S--EEEEEEEEEEEEEEEEEEEEEEEEEEEEEEEEEEEEEEEEEEEEEEEEEEEEEEEEEEEEEEEEEEEEEEEEEEEEEEEEEEEEEEEEEEEEEEEEEEEEEEEEEEEEEEEEEPPPPB--

pLDDT: mean 84.72, std 15.92, range [36.22, 97.06]

Foldseek 3Di:
DDDPPPPDDQAAEEEEEEEEAEEEEENYAAYEYEYEYQYYEYYQYAAYEYEEEYQYYYYYQYAAEEYHEEYQEAEEYQYAAYEYAEEYQEYEYEQYAAYEYHYEYQEYHEENYHHYDYHYDYDDDDYDYD